Protein AF-A0A354GS85-F1 (afdb_monomer_lite)

Secondary structure (DSSP, 8-state):
-HHHHHHHHHHHHHHHHHHHHHHHHHHHTT--EE-TT--EEPPPGGGS-HHHHHHHHHHHHHHHHHHHHHHHHHHHHHHHHHHHHHHHHHHHHHHHHTT--

Radius of gyration: 26.2 Å; chains: 1; bounding box: 63×23×76 Å

Sequence (101 aa):
MRAICGAVIAAGALIGLGLACIGEGLRYASYPYHDADSHLQYVKFHEMDTALIAVFIGLALMALIGLGLTFLGLAYHHHRRHHEMLHLQGRGVEGTHRVGV

Structure (mmCIF, N/CA/C/O backbone):
data_AF-A0A354GS85-F1
#
_entry.id   AF-A0A354GS85-F1
#
loop_
_atom_site.group_PDB
_atom_site.id
_atom_site.type_symbol
_atom_site.label_atom_id
_atom_site.label_alt_id
_atom_site.label_comp_id
_atom_site.label_asym_id
_atom_site.label_entity_id
_atom_site.label_seq_id
_atom_site.pdbx_PDB_ins_code
_atom_site.Cartn_x
_atom_site.Cartn_y
_atom_site.Cartn_z
_atom_site.occupancy
_atom_site.B_iso_or_equiv
_atom_site.auth_seq_id
_atom_site.auth_comp_id
_atom_site.auth_asym_id
_atom_site.auth_atom_id
_atom_site.pdbx_PDB_model_num
ATOM 1 N N . MET A 1 1 ? -15.148 4.451 15.011 1.00 58.38 1 MET A N 1
ATOM 2 C CA . MET A 1 1 ? -14.402 5.451 14.212 1.00 58.38 1 MET A CA 1
ATOM 3 C C . MET A 1 1 ? -12.969 5.024 13.870 1.00 58.38 1 MET A C 1
ATOM 5 O O . MET A 1 1 ? -12.561 5.258 12.747 1.00 58.38 1 MET A O 1
ATOM 9 N N . ARG A 1 2 ? -12.200 4.372 14.762 1.00 65.50 2 ARG A N 1
ATOM 10 C CA . ARG A 1 2 ? -10.749 4.137 14.544 1.00 65.50 2 ARG A CA 1
ATOM 11 C C . ARG A 1 2 ? -10.406 3.047 13.515 1.00 65.50 2 ARG A C 1
ATOM 13 O O . ARG A 1 2 ? -9.478 3.229 12.740 1.00 65.50 2 ARG A O 1
ATOM 20 N N . ALA A 1 3 ? -11.197 1.973 13.446 1.00 71.44 3 ALA A N 1
ATOM 21 C CA . ALA A 1 3 ? -10.974 0.879 12.492 1.00 71.44 3 ALA A CA 1
ATOM 22 C C . ALA A 1 3 ? -11.148 1.300 11.017 1.00 71.44 3 ALA A C 1
ATOM 24 O O . ALA A 1 3 ? -10.490 0.755 10.140 1.00 71.44 3 ALA A O 1
ATOM 25 N N . ILE A 1 4 ? -11.993 2.305 10.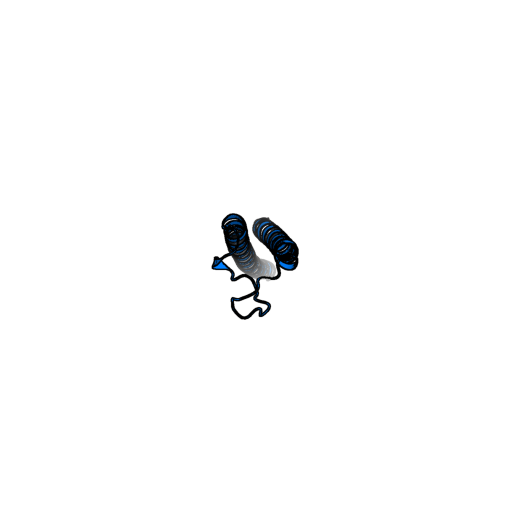749 1.00 81.94 4 ILE A N 1
ATOM 26 C CA . ILE A 1 4 ? -12.274 2.781 9.384 1.00 81.94 4 ILE A CA 1
ATOM 27 C C . ILE A 1 4 ? -11.037 3.462 8.782 1.00 81.94 4 ILE A C 1
ATOM 29 O O . ILE A 1 4 ? -10.764 3.294 7.602 1.00 81.94 4 ILE A O 1
ATOM 33 N N . CYS A 1 5 ? -10.249 4.175 9.593 1.00 84.12 5 CYS A N 1
ATOM 34 C CA . CYS A 1 5 ? -9.044 4.858 9.120 1.00 84.12 5 CYS A CA 1
ATOM 35 C C . CYS A 1 5 ? -7.994 3.864 8.589 1.00 84.12 5 CYS A C 1
ATOM 37 O O . CYS A 1 5 ? -7.516 4.014 7.468 1.00 84.12 5 CYS A O 1
ATOM 39 N N . GLY A 1 6 ? -7.706 2.798 9.348 1.00 84.31 6 GLY A N 1
ATOM 40 C CA . GLY A 1 6 ? -6.803 1.731 8.897 1.00 84.31 6 GLY A CA 1
ATOM 41 C C . GLY A 1 6 ? -7.300 1.042 7.623 1.00 84.31 6 GLY A C 1
ATOM 42 O O . GLY A 1 6 ? -6.507 0.785 6.718 1.00 84.31 6 GLY A O 1
ATOM 43 N N . ALA A 1 7 ? -8.615 0.822 7.515 1.00 87.62 7 ALA A N 1
ATOM 44 C CA . ALA A 1 7 ? -9.215 0.174 6.352 1.00 87.62 7 ALA A CA 1
ATOM 45 C C . ALA A 1 7 ? -9.078 1.023 5.079 1.00 87.62 7 ALA A C 1
ATOM 47 O O . ALA A 1 7 ? -8.797 0.484 4.012 1.00 87.62 7 ALA A O 1
ATOM 48 N N . VAL A 1 8 ? -9.220 2.349 5.188 1.00 91.81 8 VAL A N 1
ATOM 49 C CA . VAL A 1 8 ? -9.021 3.274 4.060 1.00 91.81 8 VAL A CA 1
ATOM 50 C C . VAL A 1 8 ? -7.561 3.280 3.603 1.00 91.81 8 VAL A C 1
ATOM 52 O O . VAL A 1 8 ? -7.304 3.244 2.402 1.00 91.81 8 VAL A O 1
ATOM 55 N N . ILE A 1 9 ? -6.604 3.261 4.538 1.00 89.94 9 ILE A N 1
ATOM 56 C CA . ILE A 1 9 ? -5.171 3.170 4.212 1.00 89.94 9 ILE A CA 1
ATOM 57 C C . ILE A 1 9 ? -4.872 1.856 3.480 1.00 89.94 9 ILE A C 1
ATOM 59 O O . ILE A 1 9 ? -4.217 1.872 2.439 1.00 89.94 9 ILE A O 1
ATOM 63 N N . ALA A 1 10 ? -5.394 0.731 3.981 1.00 91.50 10 ALA A N 1
ATOM 64 C CA . ALA A 1 10 ? -5.228 -0.571 3.339 1.00 91.50 10 ALA A CA 1
ATOM 65 C C . ALA A 1 10 ? -5.837 -0.594 1.927 1.00 91.50 10 ALA A C 1
ATOM 67 O O . ALA A 1 10 ? -5.182 -1.031 0.984 1.00 91.50 10 ALA A O 1
ATOM 68 N N . ALA A 1 11 ? -7.060 -0.077 1.762 1.00 93.12 11 ALA A N 1
ATOM 69 C CA . ALA A 1 11 ? -7.729 -0.011 0.465 1.00 93.12 11 ALA A CA 1
ATOM 70 C C . ALA A 1 11 ? -6.941 0.841 -0.543 1.00 93.12 11 ALA A C 1
ATOM 72 O O . ALA A 1 11 ? -6.701 0.398 -1.663 1.00 93.12 11 ALA A O 1
ATOM 73 N N . GLY A 1 12 ? -6.480 2.029 -0.137 1.00 92.44 12 GLY A N 1
ATOM 74 C CA . GLY A 1 12 ? -5.660 2.896 -0.986 1.00 92.44 12 GLY A CA 1
ATOM 75 C C . GLY A 1 12 ? -4.337 2.243 -1.391 1.00 92.44 12 GLY A C 1
ATOM 76 O O . GLY A 1 12 ? -3.956 2.302 -2.558 1.00 92.44 12 GLY A O 1
ATOM 77 N N . ALA A 1 13 ? -3.670 1.561 -0.456 1.00 93.94 13 ALA A N 1
ATOM 78 C CA . ALA A 1 13 ? -2.428 0.847 -0.730 1.00 93.94 13 ALA A CA 1
ATOM 79 C C . ALA A 1 13 ? -2.624 -0.323 -1.709 1.00 93.94 13 ALA A C 1
ATOM 81 O O . ALA A 1 13 ? -1.822 -0.480 -2.624 1.00 93.94 13 ALA A O 1
ATOM 82 N N . LEU A 1 14 ? -3.703 -1.103 -1.572 1.00 93.06 14 LEU A N 1
ATOM 83 C CA . LEU A 1 14 ? -4.024 -2.201 -2.494 1.00 93.06 14 LEU A CA 1
ATOM 84 C C . LEU A 1 14 ? -4.373 -1.697 -3.899 1.00 93.06 14 LEU A C 1
ATOM 86 O O . LEU A 1 14 ? -3.923 -2.280 -4.883 1.00 93.06 14 LEU A O 1
ATOM 90 N N . ILE A 1 15 ? -5.129 -0.599 -3.999 1.00 95.25 15 ILE A N 1
ATOM 91 C CA . ILE A 1 15 ? -5.426 0.042 -5.288 1.00 95.25 15 ILE A CA 1
ATOM 92 C C . ILE A 1 15 ? -4.128 0.531 -5.938 1.00 95.25 15 ILE A C 1
ATOM 94 O O . ILE A 1 15 ? -3.877 0.233 -7.104 1.00 95.25 15 ILE A O 1
ATOM 98 N N . GLY A 1 16 ? -3.279 1.234 -5.182 1.00 92.94 16 GLY A N 1
ATOM 99 C CA . GLY A 1 16 ? -1.980 1.693 -5.670 1.00 92.94 16 GLY A CA 1
ATOM 100 C C . GLY A 1 16 ? -1.087 0.539 -6.124 1.00 92.94 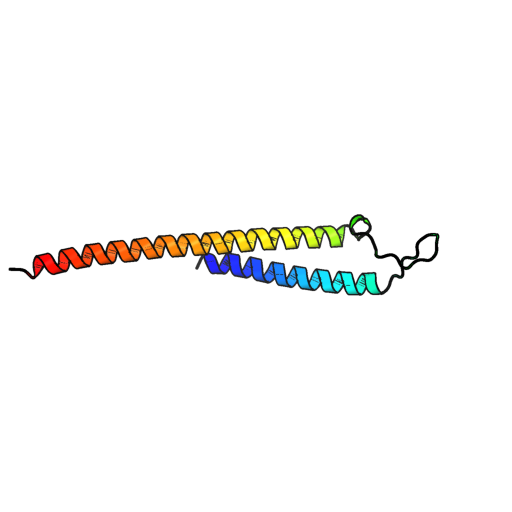16 GLY A C 1
ATOM 101 O O . GLY A 1 16 ? -0.465 0.632 -7.177 1.00 92.94 16 GLY A O 1
ATOM 102 N N . LEU A 1 17 ? -1.062 -0.567 -5.374 1.00 93.50 17 LEU A N 1
ATOM 103 C CA . LEU A 1 17 ? -0.269 -1.752 -5.707 1.00 93.50 17 LEU A CA 1
ATOM 104 C C . LEU A 1 17 ? -0.776 -2.425 -6.988 1.00 93.50 17 LEU A C 1
ATOM 106 O O . LEU A 1 17 ? 0.026 -2.772 -7.847 1.00 93.50 17 LEU A O 1
ATOM 110 N N . GLY A 1 18 ? -2.096 -2.521 -7.173 1.00 93.19 18 GLY A N 1
ATOM 111 C CA . GLY A 1 18 ? -2.689 -3.000 -8.424 1.00 93.19 18 GLY A CA 1
ATOM 112 C C . GLY A 1 18 ? -2.338 -2.115 -9.624 1.00 93.19 18 GLY A C 1
ATOM 113 O O . GLY A 1 18 ? -1.949 -2.626 -10.672 1.00 93.19 18 GLY A O 1
ATOM 114 N N . LEU A 1 19 ? -2.407 -0.790 -9.466 1.00 94.44 19 LEU A N 1
ATOM 115 C CA . LEU A 1 19 ? -2.013 0.158 -10.514 1.00 94.44 19 LEU A CA 1
ATOM 116 C C . LEU A 1 19 ? -0.515 0.072 -10.839 1.00 94.44 19 LEU A C 1
ATOM 118 O O . LEU A 1 19 ? -0.147 0.141 -12.011 1.00 94.44 19 LEU A O 1
ATOM 122 N N . ALA A 1 20 ? 0.340 -0.124 -9.831 1.00 91.62 20 ALA A N 1
ATOM 123 C CA . ALA A 1 20 ? 1.773 -0.326 -10.023 1.00 91.62 20 ALA A CA 1
ATOM 124 C C . ALA A 1 20 ? 2.069 -1.617 -10.807 1.00 91.62 20 ALA A C 1
ATOM 126 O O . ALA A 1 20 ? 2.852 -1.571 -11.752 1.00 91.62 20 ALA A O 1
ATOM 127 N N . CYS A 1 21 ? 1.390 -2.730 -10.494 1.00 90.62 21 CYS A N 1
ATOM 128 C CA . CYS A 1 21 ? 1.490 -3.978 -11.263 1.00 90.62 21 CYS A CA 1
ATOM 129 C C . CYS A 1 21 ? 1.058 -3.803 -12.722 1.00 90.62 21 CYS A C 1
ATOM 131 O O . CYS A 1 21 ? 1.714 -4.309 -13.625 1.00 90.62 21 CYS A O 1
ATOM 133 N N . ILE A 1 22 ? -0.037 -3.079 -12.973 1.00 92.12 22 ILE A N 1
ATOM 134 C CA . ILE A 1 22 ? -0.500 -2.828 -14.344 1.00 92.12 22 ILE A CA 1
ATOM 135 C C . ILE A 1 22 ? 0.522 -1.973 -15.104 1.00 92.12 22 ILE A C 1
ATOM 137 O O . ILE A 1 22 ? 0.843 -2.277 -16.251 1.00 92.12 22 ILE A O 1
ATOM 141 N N . GLY A 1 23 ? 1.053 -0.921 -14.476 1.00 88.75 23 GLY A N 1
ATOM 142 C CA . GLY A 1 23 ? 2.072 -0.065 -15.086 1.00 88.75 23 GLY A CA 1
ATOM 143 C C . GLY A 1 23 ? 3.368 -0.813 -15.410 1.00 88.75 23 GLY A C 1
ATOM 144 O O . GLY A 1 23 ? 3.927 -0.623 -16.488 1.00 88.75 23 GLY A O 1
ATOM 145 N N . GLU A 1 24 ? 3.817 -1.686 -14.508 1.00 88.00 24 GLU A N 1
ATOM 146 C CA . GLU A 1 24 ? 4.976 -2.564 -14.701 1.00 88.00 24 GLU A CA 1
ATOM 147 C C . GLU A 1 24 ? 4.754 -3.527 -15.874 1.00 88.00 24 GLU A C 1
ATOM 149 O O . GLU A 1 24 ? 5.545 -3.526 -16.820 1.00 88.00 24 GLU A O 1
ATOM 154 N N . GLY A 1 25 ? 3.616 -4.227 -15.891 1.00 85.69 25 GLY A N 1
ATOM 155 C CA . GLY A 1 25 ? 3.254 -5.133 -16.976 1.00 85.69 25 GLY A CA 1
ATOM 156 C C . GLY A 1 25 ? 3.187 -4.433 -18.333 1.00 85.69 25 GLY A C 1
ATOM 157 O O . GLY A 1 25 ? 3.734 -4.939 -19.305 1.00 85.69 25 GLY A O 1
ATOM 158 N N . LEU A 1 26 ? 2.592 -3.238 -18.416 1.00 87.94 26 LEU A N 1
ATOM 159 C CA . LEU A 1 26 ? 2.557 -2.458 -19.662 1.00 87.94 26 LEU A CA 1
ATOM 160 C C . LEU A 1 26 ? 3.952 -1.997 -20.102 1.00 87.94 26 LEU A C 1
ATOM 162 O O . LEU A 1 26 ? 4.263 -2.008 -21.295 1.00 87.94 26 LEU A O 1
ATOM 166 N N . ARG A 1 27 ? 4.800 -1.599 -19.148 1.00 84.69 27 ARG A N 1
ATOM 167 C CA . ARG A 1 27 ? 6.149 -1.108 -19.434 1.00 84.69 27 ARG A CA 1
ATOM 168 C C . ARG A 1 27 ? 7.048 -2.216 -19.970 1.00 84.69 27 ARG A C 1
ATOM 170 O O . ARG A 1 27 ? 7.708 -2.011 -20.987 1.00 84.69 27 ARG A O 1
ATOM 177 N N . TYR A 1 28 ? 7.069 -3.376 -19.319 1.00 81.44 28 TYR A N 1
ATOM 178 C CA . TYR A 1 28 ? 7.973 -4.467 -19.686 1.00 81.44 28 TYR A CA 1
ATOM 179 C C . TYR A 1 28 ? 7.376 -5.456 -20.694 1.00 81.44 28 TYR A C 1
ATOM 181 O O . TYR A 1 28 ? 8.139 -6.176 -21.330 1.00 81.44 28 TYR A O 1
ATOM 189 N N . ALA A 1 29 ? 6.064 -5.425 -20.968 1.00 79.12 29 ALA A N 1
ATOM 190 C CA . ALA A 1 29 ? 5.468 -6.186 -22.078 1.00 79.12 29 ALA A CA 1
ATOM 191 C C . ALA A 1 29 ? 6.045 -5.804 -23.451 1.00 79.12 29 ALA A C 1
ATOM 193 O O . ALA A 1 29 ? 5.996 -6.597 -24.388 1.00 79.12 29 ALA A O 1
ATOM 194 N N . SER A 1 30 ? 6.583 -4.588 -23.573 1.00 73.00 30 SER A N 1
ATOM 195 C CA . SER A 1 30 ? 7.110 -4.045 -24.828 1.00 73.00 30 SER A CA 1
ATOM 196 C C . SER A 1 30 ? 8.583 -4.395 -25.077 1.00 73.00 30 SER A C 1
ATOM 198 O O . SER A 1 30 ? 9.080 -4.154 -26.175 1.00 73.00 30 SER A O 1
ATOM 200 N N . TYR A 1 31 ? 9.293 -4.926 -24.075 1.00 66.06 31 TYR A N 1
ATOM 201 C CA . TYR A 1 31 ? 10.725 -5.216 -24.153 1.00 66.06 31 TYR A CA 1
ATOM 202 C C . TYR A 1 31 ? 10.954 -6.726 -24.275 1.00 66.06 31 TYR A C 1
ATOM 204 O O . TYR A 1 31 ? 10.961 -7.422 -23.259 1.00 66.06 31 TYR A O 1
ATOM 212 N N . PRO A 1 32 ? 11.181 -7.262 -25.487 1.00 62.41 32 PRO A N 1
ATOM 213 C CA . PRO A 1 32 ? 11.725 -8.601 -25.622 1.00 62.41 32 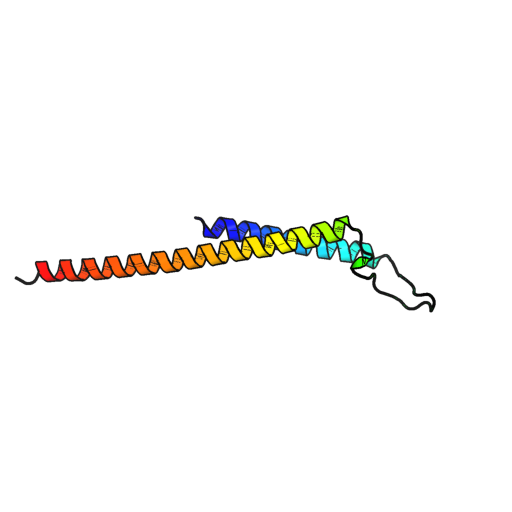PRO A CA 1
ATOM 214 C C . PRO A 1 32 ? 13.198 -8.549 -25.199 1.00 62.41 32 PRO A C 1
ATOM 216 O O . PRO A 1 32 ? 14.079 -8.193 -25.981 1.00 62.41 32 PRO A O 1
ATOM 219 N N . TYR A 1 33 ? 13.471 -8.831 -23.925 1.00 65.62 33 TYR A N 1
ATOM 220 C CA . TYR A 1 33 ? 14.838 -9.051 -23.471 1.00 65.62 33 TYR A CA 1
ATOM 221 C C . TYR A 1 33 ? 15.268 -10.409 -24.024 1.00 65.62 33 TYR A C 1
ATOM 223 O O . TYR A 1 33 ? 14.672 -11.434 -23.696 1.00 65.62 33 TYR A O 1
ATOM 231 N N . HIS A 1 34 ? 16.236 -10.406 -24.933 1.00 64.94 34 HIS A N 1
ATOM 232 C CA . HIS A 1 34 ? 16.805 -11.626 -25.486 1.00 64.94 34 HIS A CA 1
ATOM 233 C C . HIS A 1 34 ? 18.123 -11.916 -24.777 1.00 64.94 34 HIS A C 1
ATOM 235 O O . HIS A 1 34 ? 18.981 -11.037 -24.682 1.00 64.94 34 HIS A O 1
ATOM 241 N N . ASP A 1 35 ? 18.273 -13.141 -24.282 1.00 69.06 35 ASP A N 1
ATOM 242 C CA . ASP A 1 35 ? 19.556 -13.631 -23.773 1.00 69.06 35 ASP A CA 1
ATOM 243 C C . ASP A 1 35 ? 20.588 -13.740 -24.919 1.00 69.06 35 ASP A C 1
ATOM 245 O O . ASP A 1 35 ? 20.229 -13.665 -26.099 1.00 69.06 35 ASP A O 1
ATOM 249 N N . ALA A 1 36 ? 21.866 -13.957 -24.600 1.00 69.50 36 ALA A N 1
ATOM 250 C CA . ALA A 1 36 ? 22.942 -14.187 -25.571 1.00 69.50 36 ALA A CA 1
ATOM 251 C C . ALA A 1 36 ? 22.615 -15.318 -26.571 1.00 69.50 36 ALA A C 1
ATOM 253 O O . ALA A 1 36 ? 23.041 -15.267 -27.724 1.00 69.50 36 ALA A O 1
ATOM 254 N N . ASP A 1 37 ? 21.786 -16.276 -26.149 1.00 78.06 37 ASP A N 1
ATOM 255 C CA . ASP A 1 37 ? 21.286 -17.399 -26.945 1.00 78.06 37 ASP A CA 1
ATOM 256 C C . ASP A 1 37 ? 19.917 -17.122 -27.611 1.00 78.06 37 ASP A C 1
ATOM 258 O O . ASP A 1 37 ? 19.245 -18.035 -28.088 1.00 78.06 37 ASP A O 1
ATOM 262 N N . SER A 1 38 ? 19.476 -15.859 -27.675 1.00 67.19 38 SER A N 1
ATOM 263 C CA . SER A 1 38 ? 18.237 -15.370 -28.316 1.00 67.19 38 SER A CA 1
ATOM 264 C C . SER A 1 38 ? 16.904 -15.834 -27.709 1.00 67.19 38 SER A C 1
ATOM 266 O O . SER A 1 38 ? 15.833 -15.557 -28.258 1.00 67.19 38 SER A O 1
ATOM 268 N N . HIS A 1 39 ? 16.924 -16.463 -26.535 1.00 74.69 39 HIS A N 1
ATOM 269 C CA . HIS A 1 39 ? 15.709 -16.835 -25.810 1.00 74.69 39 HIS A CA 1
ATOM 270 C C . HIS A 1 39 ? 14.986 -15.605 -25.244 1.00 74.69 39 HIS A C 1
ATOM 272 O O . HIS A 1 39 ? 15.625 -14.689 -24.731 1.00 74.69 39 HIS A O 1
ATOM 278 N N . LEU A 1 40 ? 13.648 -15.606 -25.314 1.00 70.00 40 LEU A N 1
ATOM 279 C CA . LEU A 1 40 ? 12.811 -14.616 -24.632 1.00 70.00 40 LEU A CA 1
ATOM 280 C C . LEU A 1 40 ? 13.008 -14.756 -23.122 1.00 70.00 40 LEU A C 1
ATOM 282 O O . LEU A 1 40 ? 12.669 -15.784 -22.535 1.00 70.00 40 LEU A O 1
ATOM 286 N N . GLN A 1 41 ? 13.542 -13.716 -22.503 1.00 69.69 41 GLN A N 1
ATOM 287 C CA . GLN A 1 41 ? 13.818 -13.664 -21.083 1.00 69.69 41 GLN A CA 1
ATOM 288 C C . GLN A 1 41 ? 12.961 -12.573 -20.434 1.00 69.69 41 GLN A C 1
ATOM 290 O O . GLN A 1 41 ? 12.800 -11.471 -20.951 1.00 69.69 41 GLN A O 1
ATOM 295 N N . TYR A 1 42 ? 12.381 -12.899 -19.282 1.00 70.62 42 TYR A N 1
ATOM 296 C CA . TYR A 1 42 ? 11.663 -11.932 -18.458 1.00 70.62 42 TYR A CA 1
ATOM 297 C C . TYR A 1 42 ? 12.670 -11.060 -17.700 1.00 70.62 42 TYR A C 1
ATOM 299 O O . TYR A 1 42 ? 13.668 -11.574 -17.183 1.00 70.62 42 TYR A O 1
ATOM 307 N N . VAL A 1 43 ? 12.407 -9.752 -17.619 1.00 73.19 43 VAL A N 1
ATOM 308 C CA . VAL A 1 43 ? 13.241 -8.811 -16.855 1.00 73.19 43 VAL A CA 1
ATOM 309 C C . VAL A 1 43 ? 13.269 -9.248 -15.391 1.00 73.19 43 VAL A C 1
ATOM 311 O O . VAL A 1 43 ? 12.226 -9.468 -14.771 1.00 73.19 43 VAL A O 1
ATOM 314 N N . LYS A 1 44 ? 14.470 -9.411 -14.827 1.00 74.69 44 LYS A N 1
ATOM 315 C CA . LYS A 1 44 ? 14.613 -9.789 -13.418 1.00 74.69 44 LYS A CA 1
ATOM 316 C C . LYS A 1 44 ? 14.212 -8.610 -12.536 1.00 74.69 44 LYS A C 1
ATOM 318 O O . LYS A 1 44 ? 14.552 -7.468 -12.820 1.00 74.69 44 LYS A O 1
ATOM 323 N N . PHE A 1 45 ? 13.588 -8.890 -11.394 1.00 69.50 45 PHE A N 1
ATOM 324 C CA . PHE A 1 45 ? 13.077 -7.852 -10.485 1.00 69.50 45 PHE A CA 1
ATOM 325 C C . PHE A 1 45 ? 14.155 -6.865 -9.986 1.00 69.50 45 PHE A C 1
ATOM 327 O O . PHE A 1 45 ? 13.862 -5.703 -9.734 1.00 69.50 45 PHE A O 1
ATOM 334 N N . HIS A 1 46 ? 15.410 -7.313 -9.862 1.00 74.94 46 HIS A N 1
ATOM 335 C CA . HIS A 1 46 ? 16.563 -6.471 -9.502 1.00 74.94 46 HIS A CA 1
ATOM 336 C C . HIS A 1 46 ? 16.988 -5.504 -10.623 1.00 74.94 46 HIS A C 1
ATOM 338 O O . HIS A 1 46 ? 17.573 -4.464 -10.344 1.00 74.94 46 HIS A O 1
ATOM 344 N N . GLU A 1 47 ? 16.711 -5.845 -11.881 1.00 78.94 47 GLU A N 1
ATOM 345 C CA . GLU A 1 47 ? 17.062 -5.041 -13.060 1.00 78.94 47 GLU A CA 1
ATOM 346 C C . GLU A 1 47 ? 15.967 -4.010 -13.398 1.00 78.94 47 GLU A C 1
ATOM 348 O O . GLU A 1 47 ? 16.121 -3.207 -14.316 1.00 78.94 47 GLU A O 1
ATOM 353 N N . MET A 1 48 ? 14.865 -4.020 -12.640 1.00 79.69 48 MET A N 1
ATOM 354 C CA . MET A 1 48 ? 13.757 -3.078 -12.754 1.00 79.69 48 MET A CA 1
ATOM 355 C C . MET A 1 48 ? 14.169 -1.679 -12.271 1.00 79.69 48 MET A C 1
ATOM 357 O O . MET A 1 48 ? 15.041 -1.535 -11.413 1.00 79.69 48 MET A O 1
ATOM 361 N N . ASP A 1 49 ? 13.522 -0.623 -12.776 1.00 85.94 49 ASP A N 1
ATOM 362 C CA . ASP A 1 49 ? 13.839 0.742 -12.352 1.00 85.94 49 ASP A CA 1
ATOM 363 C C . ASP A 1 49 ? 13.706 0.903 -10.835 1.00 85.94 49 ASP A C 1
ATOM 365 O O . ASP A 1 49 ? 12.665 0.602 -10.243 1.00 85.94 49 ASP A O 1
ATOM 369 N N . THR A 1 50 ? 14.728 1.483 -10.207 1.00 87.19 50 THR A N 1
ATOM 370 C CA . THR A 1 50 ? 14.781 1.694 -8.753 1.00 87.19 50 THR A CA 1
ATOM 371 C C . THR A 1 50 ? 13.547 2.425 -8.219 1.00 87.19 50 THR A C 1
ATOM 373 O O . THR A 1 50 ? 13.069 2.122 -7.129 1.00 87.19 50 THR A O 1
ATOM 376 N N . ALA A 1 51 ? 12.988 3.359 -8.998 1.00 87.94 51 ALA A N 1
ATOM 377 C CA . ALA A 1 51 ? 11.765 4.074 -8.641 1.00 87.94 51 ALA A CA 1
ATOM 378 C C . ALA A 1 51 ? 10.528 3.155 -8.590 1.00 87.94 51 ALA A C 1
ATOM 380 O O . ALA A 1 51 ? 9.721 3.278 -7.671 1.00 87.94 51 ALA A O 1
ATOM 381 N N . LEU A 1 52 ? 10.393 2.210 -9.529 1.00 88.06 52 LEU A N 1
ATOM 382 C CA . LEU A 1 52 ? 9.306 1.222 -9.529 1.00 88.06 52 LEU A CA 1
ATOM 383 C C . LEU A 1 52 ? 9.430 0.283 -8.328 1.00 88.06 52 LEU A C 1
ATOM 385 O O . LEU A 1 52 ? 8.448 0.065 -7.619 1.00 88.06 52 LEU A O 1
ATOM 389 N N . ILE A 1 53 ? 10.644 -0.202 -8.049 1.00 89.94 53 ILE A N 1
ATOM 390 C CA . ILE A 1 53 ? 10.923 -1.038 -6.874 1.00 89.94 53 ILE A CA 1
ATOM 391 C C . ILE A 1 53 ? 10.558 -0.285 -5.583 1.00 89.94 53 ILE A C 1
ATOM 393 O O . ILE A 1 53 ? 9.872 -0.832 -4.718 1.00 89.94 53 ILE A O 1
ATOM 397 N N . ALA A 1 54 ? 10.956 0.985 -5.459 1.00 91.62 54 ALA A N 1
ATOM 398 C CA . ALA A 1 54 ? 10.652 1.812 -4.291 1.00 91.62 54 ALA A CA 1
ATOM 399 C C . ALA A 1 54 ? 9.140 2.013 -4.088 1.00 91.62 54 ALA A C 1
ATOM 401 O O . ALA A 1 54 ? 8.653 1.912 -2.960 1.00 91.62 54 ALA A O 1
ATOM 402 N N . VAL A 1 55 ? 8.388 2.247 -5.169 1.00 92.44 55 VAL A N 1
ATOM 403 C CA . VAL A 1 55 ? 6.922 2.366 -5.124 1.00 92.44 55 VAL A CA 1
ATOM 404 C C . VAL A 1 55 ? 6.278 1.051 -4.683 1.00 92.44 55 VAL A C 1
ATOM 406 O O . VAL A 1 55 ? 5.426 1.071 -3.796 1.00 92.44 55 VAL A O 1
ATOM 409 N N . PHE A 1 56 ? 6.716 -0.091 -5.220 1.00 91.69 56 PHE A N 1
ATOM 410 C CA . PHE A 1 56 ? 6.220 -1.412 -4.817 1.00 91.69 56 PHE A CA 1
ATOM 411 C C . PHE A 1 56 ? 6.423 -1.681 -3.327 1.00 91.69 56 PHE A C 1
ATOM 413 O O . PHE A 1 56 ? 5.480 -2.059 -2.630 1.00 91.69 56 PHE A O 1
ATOM 420 N N . ILE A 1 57 ? 7.638 -1.450 -2.827 1.00 93.38 57 ILE A N 1
ATOM 421 C CA . ILE A 1 57 ? 7.969 -1.658 -1.415 1.00 93.38 57 ILE A CA 1
ATOM 422 C C . ILE A 1 57 ? 7.161 -0.699 -0.536 1.00 93.38 57 ILE A C 1
ATOM 424 O O . ILE A 1 57 ? 6.570 -1.125 0.454 1.00 93.38 57 ILE A O 1
ATOM 428 N N . GLY A 1 58 ? 7.081 0.581 -0.908 1.00 94.88 58 GLY A N 1
ATOM 429 C CA . GLY A 1 58 ? 6.306 1.577 -0.170 1.00 94.88 58 GLY A CA 1
ATOM 430 C C . GLY A 1 58 ? 4.823 1.212 -0.072 1.00 94.88 58 GLY A C 1
ATOM 431 O O . GLY A 1 58 ? 4.248 1.241 1.016 1.00 94.88 58 GLY A O 1
ATOM 432 N N . LEU A 1 59 ? 4.209 0.803 -1.185 1.00 94.06 59 LEU A N 1
ATOM 433 C CA . LEU A 1 59 ? 2.810 0.373 -1.225 1.00 94.06 59 LEU A CA 1
ATO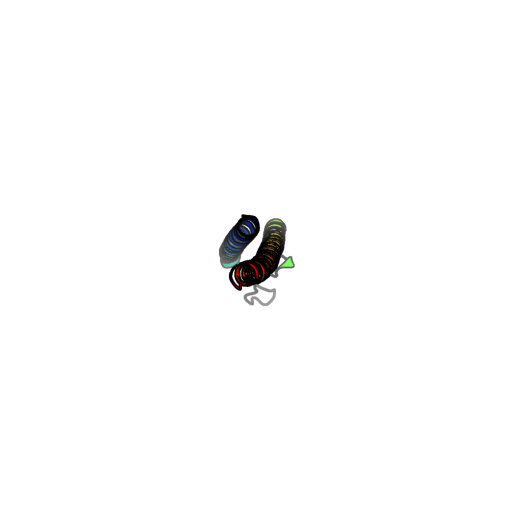M 434 C C . LEU A 1 59 ? 2.579 -0.915 -0.430 1.00 94.06 59 LEU A C 1
ATOM 436 O O . LEU A 1 59 ? 1.595 -1.002 0.303 1.00 94.06 59 LEU A O 1
ATOM 440 N N . ALA A 1 60 ? 3.497 -1.883 -0.505 1.00 93.44 60 ALA A N 1
ATOM 441 C CA . ALA A 1 60 ? 3.423 -3.109 0.285 1.00 93.44 60 ALA A CA 1
ATOM 442 C C . ALA A 1 60 ? 3.494 -2.817 1.793 1.00 93.44 60 ALA A C 1
ATOM 444 O O . ALA A 1 60 ? 2.679 -3.326 2.562 1.00 93.44 60 ALA A O 1
ATOM 445 N N . LEU A 1 61 ? 4.408 -1.941 2.225 1.00 96.75 61 LEU A N 1
ATOM 446 C CA . LEU A 1 61 ? 4.507 -1.517 3.624 1.00 96.75 61 LEU A CA 1
ATOM 447 C C . LEU A 1 61 ? 3.238 -0.796 4.087 1.00 96.75 61 LEU A C 1
ATOM 449 O O . LEU A 1 61 ? 2.713 -1.106 5.155 1.00 96.75 61 LEU A O 1
ATOM 453 N N . MET A 1 62 ? 2.701 0.117 3.276 1.00 93.38 62 MET A N 1
ATOM 454 C CA . MET A 1 62 ? 1.451 0.813 3.593 1.00 93.38 62 MET A CA 1
ATOM 455 C C . MET A 1 62 ? 0.259 -0.145 3.669 1.00 93.38 62 MET A C 1
ATOM 457 O O . MET A 1 62 ? -0.591 0.014 4.547 1.00 93.38 62 MET A O 1
ATOM 461 N N . ALA A 1 63 ? 0.217 -1.173 2.816 1.00 93.31 63 ALA A N 1
ATOM 462 C CA . ALA A 1 63 ? -0.801 -2.215 2.878 1.00 93.31 63 ALA A CA 1
ATOM 463 C C . ALA A 1 63 ? -0.702 -3.014 4.186 1.00 93.31 63 ALA A C 1
ATOM 465 O O . ALA A 1 63 ? -1.715 -3.201 4.859 1.00 93.31 63 ALA A O 1
ATOM 466 N N . LEU A 1 64 ? 0.507 -3.417 4.595 1.00 94.25 64 LEU A N 1
ATOM 467 C CA . LEU A 1 64 ? 0.736 -4.129 5.858 1.00 94.25 64 LEU A CA 1
ATOM 468 C C . LEU A 1 64 ? 0.369 -3.275 7.078 1.00 94.25 64 LEU A C 1
ATOM 470 O O . LEU A 1 64 ? -0.320 -3.754 7.981 1.00 94.25 64 LEU A O 1
ATOM 474 N N . ILE A 1 65 ? 0.775 -2.003 7.095 1.00 94.06 65 ILE A N 1
ATOM 475 C CA . ILE A 1 65 ? 0.448 -1.065 8.177 1.00 94.06 65 ILE A CA 1
ATOM 476 C C . ILE A 1 65 ? -1.068 -0.845 8.244 1.00 94.06 65 ILE A C 1
ATOM 478 O O . ILE A 1 65 ? -1.659 -0.944 9.320 1.00 94.06 65 ILE A O 1
ATOM 482 N N . GLY A 1 66 ? -1.719 -0.594 7.105 1.00 89.75 66 GLY A N 1
ATOM 483 C CA . GLY A 1 66 ? -3.169 -0.420 7.028 1.00 89.75 66 GLY A CA 1
ATOM 484 C C . GLY A 1 66 ? -3.928 -1.657 7.515 1.00 89.75 66 GLY A C 1
ATOM 485 O O . GLY A 1 66 ? -4.857 -1.538 8.319 1.00 89.75 66 GLY A O 1
ATOM 486 N N . LEU A 1 67 ? -3.502 -2.854 7.099 1.00 90.69 67 LEU A N 1
ATOM 487 C CA . LEU A 1 67 ? -4.094 -4.119 7.538 1.00 90.69 67 LEU A CA 1
ATOM 488 C C . LEU A 1 67 ? -3.918 -4.319 9.051 1.00 90.69 67 LEU A C 1
ATOM 490 O O . LEU A 1 67 ? -4.882 -4.644 9.745 1.00 90.69 67 LEU A O 1
ATOM 494 N N . GLY A 1 68 ? -2.719 -4.048 9.575 1.00 90.75 68 GLY A N 1
ATOM 495 C CA . GLY A 1 68 ? -2.420 -4.132 11.004 1.00 90.75 68 GLY A CA 1
ATOM 496 C C . GLY A 1 68 ? -3.280 -3.183 11.840 1.00 90.75 68 GLY A C 1
ATOM 497 O O . GLY A 1 68 ? -3.892 -3.601 12.824 1.00 90.75 68 GLY A O 1
ATOM 498 N N . LEU A 1 69 ? -3.408 -1.922 11.417 1.00 91.06 69 LEU A N 1
ATOM 499 C CA . LEU A 1 69 ? -4.270 -0.936 12.077 1.00 91.06 69 LEU A CA 1
ATOM 500 C C . LEU A 1 69 ? -5.752 -1.319 12.004 1.00 91.06 69 LEU A C 1
ATOM 502 O O . LEU A 1 69 ? -6.490 -1.118 12.971 1.00 91.06 69 LEU A O 1
ATOM 506 N N . THR A 1 70 ? -6.193 -1.890 10.881 1.00 90.00 70 THR A N 1
ATOM 507 C CA . THR A 1 70 ? -7.569 -2.383 10.713 1.00 90.00 70 THR A CA 1
ATOM 508 C C . THR A 1 70 ? -7.855 -3.516 11.690 1.00 90.00 70 THR A C 1
ATOM 510 O O . THR A 1 70 ? -8.850 -3.467 12.418 1.00 90.00 70 THR A O 1
ATOM 513 N N . PHE A 1 71 ? -6.960 -4.504 11.754 1.00 89.25 71 PHE A N 1
ATOM 514 C CA . PHE A 1 71 ? -7.088 -5.646 12.651 1.00 89.25 71 PHE A CA 1
ATOM 515 C C . PHE A 1 71 ? -7.079 -5.212 14.118 1.00 89.25 71 PHE A C 1
ATOM 517 O O . PHE A 1 71 ? -7.972 -5.584 14.877 1.00 89.25 71 PHE A O 1
ATOM 524 N N . LEU A 1 72 ? -6.134 -4.353 14.510 1.00 88.88 72 LEU A N 1
ATOM 525 C CA . LEU A 1 72 ? -6.063 -3.819 15.869 1.00 88.88 72 LEU A CA 1
ATOM 526 C C . LEU A 1 72 ? -7.323 -3.015 16.228 1.00 88.88 72 LEU A C 1
ATOM 528 O O . LEU A 1 72 ? -7.864 -3.147 17.328 1.00 88.88 72 LEU A O 1
ATOM 532 N N . GLY A 1 73 ? -7.832 -2.218 15.286 1.00 86.56 73 GLY A N 1
ATOM 533 C CA . GLY A 1 73 ? -9.081 -1.479 15.441 1.00 86.56 73 GLY A CA 1
ATOM 534 C C . GLY A 1 73 ? -10.295 -2.389 15.646 1.00 86.56 73 GLY A C 1
ATOM 535 O O . GLY A 1 73 ? -11.148 -2.081 16.483 1.00 86.56 73 GLY A O 1
ATOM 536 N N . LEU A 1 74 ? -10.367 -3.510 14.922 1.00 86.06 74 LEU A N 1
ATOM 537 C CA . LEU A 1 74 ? -11.427 -4.509 15.063 1.00 86.06 74 LEU A CA 1
ATOM 538 C C . LEU A 1 74 ? -11.310 -5.280 16.384 1.00 86.06 74 LEU A C 1
ATOM 540 O O . LEU A 1 74 ? -12.311 -5.451 17.078 1.00 86.06 74 LEU A O 1
ATOM 544 N N . ALA A 1 75 ? -10.099 -5.691 16.764 1.00 86.25 75 ALA A N 1
ATOM 545 C CA . ALA A 1 75 ? -9.838 -6.400 18.013 1.00 86.25 75 ALA A CA 1
ATOM 546 C C . ALA A 1 75 ? -10.219 -5.548 19.232 1.00 86.25 75 ALA A C 1
ATOM 548 O O . ALA A 1 75 ? -10.939 -6.011 20.118 1.00 86.25 75 ALA A O 1
ATOM 549 N N . TYR A 1 76 ? -9.824 -4.270 19.244 1.00 85.00 76 TYR A N 1
ATOM 550 C CA . TYR A 1 76 ? -10.230 -3.340 20.296 1.00 85.00 76 TYR A CA 1
ATOM 551 C C . TYR A 1 76 ? -11.748 -3.124 20.315 1.00 85.00 76 TYR A C 1
ATOM 553 O O . TYR A 1 76 ? -12.359 -3.101 21.384 1.00 85.00 76 TYR A O 1
ATOM 561 N N . HIS A 1 77 ? -12.379 -3.006 19.143 1.00 84.62 77 HIS A N 1
ATOM 562 C CA . HIS A 1 77 ? -13.833 -2.897 19.051 1.00 84.62 77 HIS A CA 1
ATOM 563 C C . HIS A 1 77 ? -14.534 -4.128 19.641 1.00 84.62 77 HIS A C 1
ATOM 565 O O . HIS A 1 77 ? -15.485 -3.982 20.406 1.00 84.62 77 HIS A O 1
ATOM 571 N N . HIS A 1 78 ? -14.046 -5.329 19.335 1.00 83.06 78 HIS A N 1
ATOM 572 C CA . HIS A 1 78 ? -14.577 -6.578 19.869 1.00 83.06 78 HIS A CA 1
ATOM 573 C C . HIS A 1 78 ? -14.417 -6.660 21.393 1.00 83.06 78 HIS A C 1
ATOM 575 O O . HIS A 1 78 ? -15.378 -6.947 22.105 1.00 83.06 78 HIS A O 1
ATOM 581 N N . HIS A 1 79 ? -13.230 -6.321 21.905 1.00 82.94 79 HIS A N 1
ATOM 582 C CA . HIS A 1 79 ? -12.962 -6.308 23.341 1.00 82.94 79 HIS A CA 1
ATOM 583 C C . HIS A 1 79 ? -13.864 -5.316 24.085 1.00 82.94 79 HIS A C 1
ATOM 585 O O . HIS A 1 79 ? -14.475 -5.664 25.093 1.00 82.94 79 HIS A O 1
ATOM 591 N N . ARG A 1 80 ? -14.026 -4.100 23.550 1.00 82.38 80 ARG A N 1
ATOM 592 C CA . ARG A 1 80 ? -14.939 -3.100 24.112 1.00 82.38 80 ARG A CA 1
ATOM 593 C C . ARG A 1 80 ? -16.386 -3.604 24.148 1.00 82.38 80 ARG A C 1
ATOM 595 O O . ARG A 1 80 ? -17.057 -3.432 25.160 1.00 82.38 80 ARG A O 1
ATOM 602 N N . ARG A 1 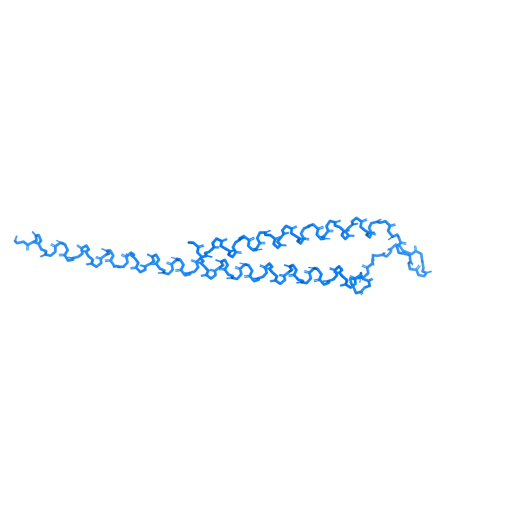81 ? -16.856 -4.247 23.074 1.00 79.56 81 ARG A N 1
ATOM 603 C CA . ARG A 1 81 ? -18.227 -4.777 22.995 1.00 79.56 81 ARG A CA 1
ATOM 604 C C . ARG A 1 81 ? -18.482 -5.869 24.037 1.00 79.56 81 ARG A C 1
ATOM 606 O O . ARG A 1 81 ? -19.568 -5.921 24.604 1.00 79.56 81 ARG A O 1
ATOM 613 N N . HIS A 1 82 ? -17.485 -6.708 24.325 1.00 82.12 82 HIS A N 1
ATOM 614 C CA . HIS A 1 82 ? -17.582 -7.697 25.401 1.00 82.12 82 HIS A CA 1
ATOM 615 C C . HIS A 1 82 ? -17.759 -7.057 26.778 1.00 82.12 82 HIS A C 1
ATOM 617 O O . HIS A 1 82 ? -18.645 -7.477 27.522 1.00 82.12 82 HIS A O 1
ATOM 623 N N . HIS A 1 83 ? -16.989 -6.013 27.094 1.00 80.56 83 HIS A N 1
ATOM 624 C CA . HIS A 1 83 ? -17.135 -5.284 28.361 1.00 80.56 83 HIS A CA 1
ATOM 625 C C . HIS A 1 83 ? -18.503 -4.608 28.503 1.00 80.56 83 HIS A C 1
ATOM 627 O O . HIS A 1 83 ? -19.090 -4.622 29.583 1.00 80.56 83 HIS A O 1
ATOM 633 N N . GLU A 1 84 ? -19.056 -4.073 27.412 1.00 79.44 84 GLU A N 1
ATOM 634 C CA . GLU A 1 84 ? -20.403 -3.488 27.417 1.00 79.44 84 GLU A CA 1
ATOM 635 C C . GLU A 1 84 ? -21.488 -4.538 27.728 1.00 79.44 84 GLU A C 1
ATOM 637 O O . GLU A 1 84 ? -22.399 -4.257 28.507 1.00 79.44 84 GLU A O 1
ATOM 642 N N . MET A 1 85 ? -21.371 -5.768 27.210 1.00 79.31 85 MET A N 1
ATOM 643 C CA . MET A 1 85 ? -22.306 -6.862 27.528 1.00 79.31 85 MET A CA 1
ATOM 644 C C . MET A 1 85 ? -22.209 -7.319 28.993 1.00 79.31 85 MET A C 1
ATOM 646 O O . MET A 1 85 ? -23.237 -7.540 29.634 1.00 79.31 85 MET A O 1
ATOM 650 N N . LEU A 1 86 ? -20.993 -7.396 29.545 1.00 79.75 86 LEU A N 1
ATOM 651 C CA . LEU A 1 86 ? -20.749 -7.739 30.953 1.00 79.75 86 LEU A CA 1
ATOM 652 C C . LEU A 1 86 ? -21.349 -6.699 31.914 1.00 79.75 86 LEU A C 1
ATOM 654 O O . LEU A 1 86 ? -22.006 -7.058 32.891 1.00 79.75 86 LEU A O 1
ATOM 658 N N . HIS A 1 87 ? -21.191 -5.406 31.615 1.00 78.25 87 HIS A N 1
ATOM 659 C CA . HIS A 1 87 ? -21.811 -4.336 32.404 1.00 78.25 87 HIS A CA 1
ATOM 660 C C . HIS A 1 87 ? -23.347 -4.372 32.346 1.00 78.25 87 HIS A C 1
ATOM 662 O O . HIS A 1 87 ? -24.004 -4.098 33.351 1.00 78.25 87 HIS A O 1
ATOM 668 N N . LEU A 1 88 ? -23.939 -4.725 31.200 1.00 75.12 88 LEU A N 1
ATOM 669 C CA . LEU A 1 88 ? -25.394 -4.865 31.069 1.00 75.12 88 LEU A CA 1
ATOM 670 C C . LEU A 1 88 ? -25.934 -6.079 31.842 1.00 75.12 88 LEU A C 1
ATOM 672 O O . LEU A 1 88 ? -26.978 -5.960 32.484 1.00 75.12 88 LEU A O 1
ATOM 676 N N . GLN A 1 89 ? -25.216 -7.208 31.854 1.00 76.50 89 GLN A N 1
ATOM 677 C CA . GLN A 1 89 ? -25.576 -8.362 32.688 1.00 76.50 89 GLN A CA 1
ATOM 678 C C . GLN A 1 89 ? -25.531 -8.030 34.185 1.00 76.50 89 GLN A C 1
ATOM 680 O O . GLN A 1 89 ? -26.461 -8.384 34.906 1.00 76.50 89 GLN A O 1
ATOM 685 N N . GLY A 1 90 ? -24.514 -7.294 34.649 1.00 68.06 90 GLY A N 1
ATOM 686 C CA . GLY A 1 90 ? -24.426 -6.861 36.050 1.00 68.06 90 GLY A CA 1
ATOM 687 C C . GLY A 1 90 ? -25.595 -5.968 36.490 1.00 68.06 90 GLY A C 1
ATOM 688 O O . GLY A 1 90 ? -26.159 -6.168 37.563 1.00 68.06 90 GLY A O 1
ATOM 689 N N . ARG A 1 91 ? -26.032 -5.032 35.632 1.00 63.50 91 ARG A N 1
ATOM 690 C CA . ARG A 1 91 ? -27.180 -4.147 35.922 1.00 63.50 91 ARG A CA 1
ATOM 691 C C . ARG A 1 91 ? -28.532 -4.866 35.871 1.00 63.50 91 ARG A C 1
ATOM 693 O O . ARG A 1 91 ? -29.453 -4.466 36.579 1.00 63.50 91 ARG A O 1
ATOM 700 N N . GLY A 1 92 ? -28.661 -5.923 35.064 1.00 60.22 92 GLY A N 1
ATOM 701 C CA . GLY A 1 92 ? -29.862 -6.765 35.034 1.00 60.22 92 GLY A CA 1
ATOM 702 C C . GLY A 1 92 ? -30.107 -7.498 36.358 1.00 60.22 92 GLY A C 1
ATOM 703 O O . GLY A 1 92 ? -31.243 -7.555 36.820 1.00 60.22 92 GLY A O 1
ATOM 704 N N . VAL A 1 93 ? -29.037 -7.978 37.002 1.00 59.31 93 VAL A N 1
ATOM 705 C CA . VAL A 1 93 ? -29.099 -8.695 38.289 1.00 59.31 93 VAL A CA 1
ATOM 706 C C . VAL A 1 93 ? -29.490 -7.765 39.451 1.00 59.31 93 VAL A C 1
ATOM 708 O O . VAL A 1 93 ? -30.327 -8.134 40.278 1.00 59.31 93 VAL A O 1
ATOM 711 N N . GLU A 1 94 ? -28.973 -6.530 39.493 1.00 56.66 94 GLU A N 1
ATOM 712 C CA . GLU A 1 94 ? -29.385 -5.520 40.490 1.00 56.66 94 GLU A CA 1
ATOM 713 C C . GLU A 1 94 ? -30.847 -5.070 40.326 1.00 56.66 94 GLU A C 1
ATOM 715 O O . GLU A 1 94 ? -31.534 -4.818 41.318 1.00 56.66 94 GLU A O 1
ATOM 720 N N . GLY A 1 95 ? -31.346 -4.991 39.087 1.00 55.44 95 GLY A N 1
ATOM 721 C CA . GLY A 1 95 ? -32.743 -4.649 38.807 1.00 55.44 95 GLY A CA 1
ATOM 722 C C . GLY A 1 95 ? -33.725 -5.706 39.314 1.00 55.44 95 GLY A C 1
ATOM 723 O O . GLY A 1 95 ? -34.757 -5.363 39.885 1.00 55.44 95 GLY A O 1
ATOM 724 N N . THR A 1 96 ? -33.386 -6.991 39.186 1.00 55.91 96 THR A N 1
ATOM 725 C CA . THR A 1 96 ? -34.223 -8.094 39.683 1.00 55.91 96 THR A CA 1
ATOM 726 C C . THR A 1 96 ? -34.234 -8.217 41.208 1.00 55.91 96 THR A C 1
ATOM 728 O O . THR A 1 96 ? -35.259 -8.582 41.777 1.00 55.91 96 THR A O 1
ATOM 731 N N . HIS A 1 97 ? -33.149 -7.843 41.898 1.00 52.34 97 HIS A N 1
ATOM 732 C CA . HIS A 1 97 ? -33.075 -7.925 43.364 1.00 52.34 97 HIS A CA 1
ATOM 733 C C . HIS A 1 97 ? -33.853 -6.800 44.083 1.00 52.34 97 HIS A C 1
ATOM 735 O O . HIS A 1 97 ? -34.132 -6.907 45.274 1.00 52.34 97 HIS A O 1
ATOM 741 N N . ARG A 1 98 ? -34.235 -5.722 43.382 1.00 54.69 98 ARG A N 1
ATOM 742 C CA . ARG A 1 98 ? -35.090 -4.652 43.937 1.00 54.69 98 ARG A CA 1
ATOM 743 C C . ARG A 1 98 ? -36.593 -4.870 43.729 1.00 54.69 98 ARG A C 1
ATOM 745 O O . ARG A 1 98 ? -37.376 -4.124 44.305 1.00 54.69 98 ARG A O 1
ATOM 752 N N . VAL A 1 99 ? -36.994 -5.855 42.921 1.00 59.03 99 VAL A N 1
ATOM 753 C CA . VAL A 1 99 ? -38.412 -6.153 42.624 1.00 59.03 99 VAL A CA 1
ATOM 754 C C . VAL A 1 99 ? -38.914 -7.390 43.385 1.00 59.03 99 VAL A C 1
ATOM 756 O O . VAL A 1 99 ? -40.118 -7.584 43.503 1.00 59.03 99 VAL A O 1
ATOM 759 N N . GLY A 1 100 ? -38.013 -8.196 43.956 1.00 50.88 100 GLY A N 1
ATOM 760 C CA . GLY A 1 100 ? -38.359 -9.253 44.909 1.00 50.88 100 GLY A CA 1
ATO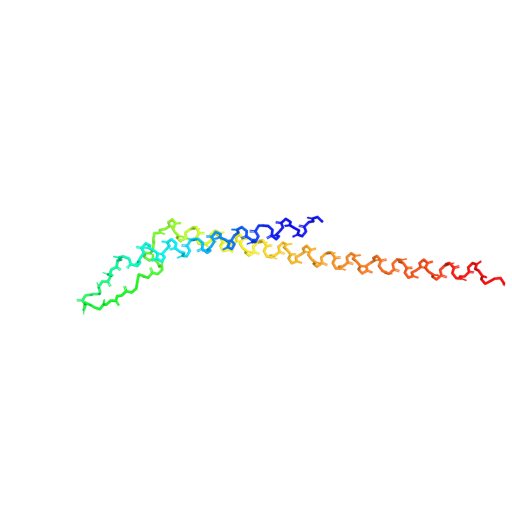M 761 C C . GLY A 1 100 ? -38.469 -8.710 46.333 1.00 50.88 100 GLY A C 1
ATOM 762 O O . GLY A 1 100 ? -37.528 -8.858 47.111 1.00 50.88 100 GLY A O 1
ATOM 763 N N . VAL A 1 101 ? -39.588 -8.048 46.631 1.00 47.09 101 VAL A N 1
ATOM 764 C CA . VAL A 1 101 ? -40.133 -7.901 47.994 1.00 47.09 101 VAL A CA 1
ATOM 765 C C . VAL A 1 101 ? -41.071 -9.073 48.247 1.00 47.09 101 VAL A C 1
ATOM 767 O O . VAL A 1 101 ? -41.835 -9.398 47.310 1.00 47.09 101 VAL A O 1
#

Foldseek 3Di:
DQLVVLQVLLVVLVVQLVVLVVVVCVVQVPDQPADPVGDRDGDDPVNDDPVSVVSNVVSVVSNVSSVVSNVVVVVVVVVVVVVVVVVVVVVVVVVVVVVPD

pLDDT: mean 80.53, std 12.45, range [47.09, 96.75]